Protein AF-A0A3B9XS01-F1 (afdb_monomer_lite)

pLDDT: mean 77.09, std 13.67, range [48.19, 97.19]

Sequence (60 aa):
MHDISDFNKDGLPTSASLIKATIIALLVGALVLLTAILPAEYGIDPTGLGSRMGLNGLSA

Foldseek 3Di:
DDDPVVPPPPPDQDPVSVVVVVVVVVVVVVVCCQCPVCCVPPVDRPVCVCVVVCVVVVPD

Secondary structure (DSSP, 8-state):
---GGGGGTSSSPPHHHHHHHHHHHHHHHHHHIIIIIHHHHH---TT-HHHHTTGGGG--

Radius of gyration: 21.41 Å; chains: 1; bounding box: 45×44×46 Å

Structure (mmCIF, N/CA/C/O backbone):
data_AF-A0A3B9XS01-F1
#
_entry.id   AF-A0A3B9XS01-F1
#
loop_
_atom_site.group_PDB
_atom_site.id
_atom_site.type_symbol
_atom_site.label_atom_id
_atom_site.label_alt_id
_atom_site.label_comp_id
_atom_site.label_asym_id
_atom_site.label_entity_id
_atom_site.l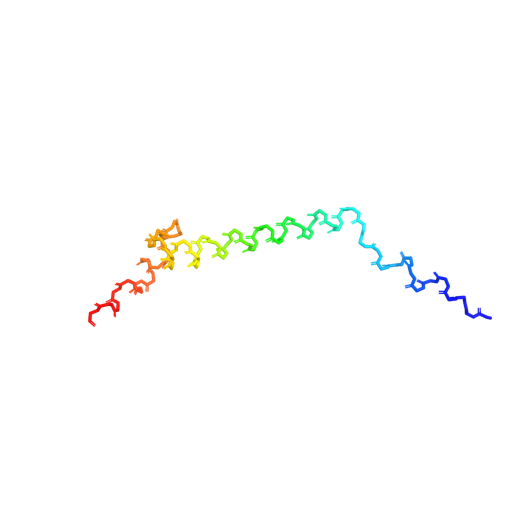abel_seq_id
_atom_site.pdbx_PDB_ins_code
_atom_site.Cartn_x
_atom_site.Cartn_y
_atom_site.Cartn_z
_atom_site.occupancy
_atom_site.B_iso_or_equiv
_atom_site.auth_seq_id
_atom_site.auth_comp_id
_atom_site.auth_asym_id
_atom_site.auth_atom_id
_atom_site.pdbx_PDB_model_num
ATOM 1 N N . MET A 1 1 ? 18.170 -31.037 -28.533 1.00 59.59 1 MET A N 1
ATOM 2 C CA . MET A 1 1 ? 18.229 -30.924 -27.062 1.00 59.59 1 MET A CA 1
ATOM 3 C C . MET A 1 1 ? 17.641 -29.577 -26.673 1.00 59.59 1 MET A C 1
ATOM 5 O O . MET A 1 1 ? 18.090 -28.591 -27.236 1.00 59.59 1 MET A O 1
ATOM 9 N N . HIS A 1 2 ? 16.645 -29.536 -25.784 1.00 62.44 2 HIS A N 1
ATOM 10 C CA . HIS A 1 2 ? 16.252 -28.297 -25.098 1.00 62.44 2 HIS A CA 1
ATOM 11 C C . HIS A 1 2 ? 17.194 -28.115 -23.903 1.00 62.44 2 HIS A C 1
ATOM 13 O O . HIS A 1 2 ? 17.364 -29.055 -23.126 1.00 62.44 2 HIS A O 1
ATOM 19 N N . ASP A 1 3 ? 17.834 -26.954 -23.807 1.00 67.75 3 ASP A N 1
ATOM 20 C CA . ASP A 1 3 ? 18.736 -26.601 -22.713 1.00 67.75 3 ASP A CA 1
ATOM 21 C C . ASP A 1 3 ? 17.910 -26.057 -21.534 1.00 67.75 3 ASP A C 1
ATOM 23 O O . ASP A 1 3 ? 17.049 -25.198 -21.701 1.00 67.75 3 ASP A O 1
ATOM 27 N N . ILE A 1 4 ? 18.135 -26.598 -20.339 1.00 66.56 4 ILE A N 1
ATOM 28 C CA . ILE A 1 4 ? 17.425 -26.232 -19.101 1.00 66.56 4 ILE A CA 1
ATOM 29 C C . ILE A 1 4 ? 17.945 -24.924 -18.476 1.00 66.56 4 ILE A C 1
ATOM 31 O O . ILE A 1 4 ? 17.444 -24.491 -17.439 1.00 66.56 4 ILE A O 1
ATOM 35 N N . SER A 1 5 ? 18.942 -24.289 -19.095 1.00 65.94 5 SER A N 1
ATOM 36 C CA . SER A 1 5 ? 19.567 -23.046 -18.629 1.00 65.94 5 SER A CA 1
ATOM 37 C C . SER A 1 5 ? 18.645 -21.817 -18.684 1.00 65.94 5 SER A C 1
ATOM 39 O O . SER A 1 5 ? 18.890 -20.843 -17.967 1.00 65.94 5 SER A O 1
ATOM 41 N N . ASP A 1 6 ? 17.574 -21.863 -19.484 1.00 60.41 6 ASP A N 1
ATOM 42 C CA . ASP A 1 6 ? 16.647 -20.737 -19.687 1.00 60.41 6 ASP A CA 1
ATOM 43 C C . ASP A 1 6 ? 15.656 -20.539 -18.527 1.00 60.41 6 ASP A C 1
ATOM 45 O O . ASP A 1 6 ? 15.157 -19.437 -18.311 1.00 60.41 6 ASP A O 1
ATOM 49 N N . PHE A 1 7 ? 15.435 -21.556 -17.685 1.00 63.03 7 PHE A N 1
ATOM 50 C CA . PHE A 1 7 ? 14.459 -21.487 -16.585 1.00 63.03 7 PHE A CA 1
ATOM 51 C C . PHE A 1 7 ? 14.802 -20.468 -15.483 1.00 63.03 7 PHE A C 1
ATOM 53 O O . PHE A 1 7 ? 13.938 -20.139 -14.672 1.00 63.03 7 PHE A O 1
ATOM 60 N N . ASN A 1 8 ? 16.041 -19.964 -15.426 1.00 65.62 8 ASN A N 1
ATOM 61 C CA . ASN A 1 8 ? 16.516 -19.126 -14.319 1.00 65.62 8 ASN A CA 1
ATOM 62 C C . ASN A 1 8 ? 16.959 -17.706 -14.724 1.00 65.62 8 ASN A C 1
ATOM 64 O O . ASN A 1 8 ? 17.237 -16.889 -13.846 1.00 65.62 8 ASN A O 1
ATOM 68 N N . LYS A 1 9 ? 17.056 -17.379 -16.021 1.00 58.50 9 LYS A N 1
ATOM 69 C CA . LYS A 1 9 ? 17.548 -16.055 -16.458 1.00 58.50 9 LYS A CA 1
ATOM 70 C C . LYS A 1 9 ? 16.439 -15.025 -16.681 1.00 58.50 9 LYS A C 1
ATOM 72 O O . LYS A 1 9 ? 16.706 -13.839 -16.512 1.00 58.50 9 LYS A O 1
ATOM 77 N N . ASP A 1 10 ? 15.210 -15.466 -16.938 1.00 59.31 10 ASP A N 1
ATOM 78 C CA . ASP A 1 10 ? 14.091 -14.571 -17.272 1.00 59.31 10 ASP A CA 1
ATOM 79 C C . ASP A 1 10 ? 13.260 -14.123 -16.056 1.00 59.31 10 ASP A C 1
ATOM 81 O O . ASP A 1 10 ? 12.436 -13.215 -16.157 1.00 59.31 10 ASP A O 1
ATOM 85 N N . GLY A 1 11 ? 13.469 -14.746 -14.891 1.00 60.53 11 GLY A N 1
ATOM 86 C CA . GLY A 1 11 ? 12.647 -14.530 -13.694 1.00 60.53 11 GLY A CA 1
ATOM 87 C C . GLY A 1 11 ? 13.230 -13.576 -12.651 1.00 60.53 11 GLY A C 1
ATOM 88 O O . GLY A 1 11 ? 12.553 -13.271 -11.669 1.00 60.53 11 GLY A O 1
ATOM 89 N N . LEU A 1 12 ? 14.477 -13.120 -12.813 1.00 70.69 12 LEU A N 1
ATOM 90 C CA . LEU A 1 12 ? 15.099 -12.241 -11.825 1.00 70.69 12 LEU A CA 1
ATOM 91 C C . LEU A 1 12 ? 14.607 -10.805 -12.040 1.00 70.69 12 LEU A C 1
ATOM 93 O O . LEU A 1 12 ? 14.872 -10.223 -13.097 1.00 70.69 12 LEU A O 1
ATOM 97 N N . PRO A 1 13 ? 13.905 -10.203 -11.061 1.00 69.12 13 PRO A N 1
ATOM 98 C CA . PRO A 1 13 ? 13.477 -8.823 -11.186 1.00 69.12 13 PRO A CA 1
ATOM 99 C C . PRO A 1 13 ? 14.717 -7.949 -11.353 1.00 69.12 13 PRO A C 1
ATOM 101 O O . PRO A 1 13 ? 15.638 -7.974 -10.536 1.00 69.12 13 PRO A O 1
ATOM 104 N N . THR A 1 14 ? 14.747 -7.168 -12.429 1.00 83.12 14 THR A N 1
ATOM 105 C CA . THR A 1 14 ? 15.803 -6.175 -12.625 1.00 83.12 14 THR A CA 1
ATOM 106 C C . THR A 1 14 ? 15.786 -5.187 -11.457 1.00 83.12 14 THR A C 1
ATOM 108 O O . THR A 1 14 ? 14.735 -4.945 -10.856 1.00 83.12 14 THR A O 1
ATOM 111 N N . SER A 1 15 ? 16.919 -4.555 -11.141 1.00 84.56 15 SER A N 1
ATOM 112 C CA . SER A 1 15 ? 16.983 -3.555 -10.062 1.00 84.56 15 SER A CA 1
ATOM 113 C C . SER A 1 15 ? 15.924 -2.452 -10.223 1.00 84.56 15 SER A C 1
ATOM 115 O O . SER A 1 15 ? 15.360 -1.977 -9.240 1.00 84.56 15 SER A O 1
ATOM 117 N N . ALA A 1 16 ? 15.582 -2.101 -11.468 1.00 84.06 16 ALA A N 1
ATOM 118 C CA . ALA A 1 16 ? 14.495 -1.178 -11.786 1.00 84.06 16 ALA A CA 1
ATOM 119 C C . ALA A 1 16 ? 13.107 -1.727 -11.400 1.00 84.06 16 ALA A C 1
ATOM 121 O O . ALA A 1 16 ? 12.286 -0.994 -10.847 1.00 84.06 16 ALA A O 1
ATOM 122 N N . SER A 1 17 ? 12.847 -3.015 -11.649 1.00 86.56 17 SER A N 1
ATOM 123 C CA . SER A 1 17 ? 11.612 -3.683 -11.222 1.00 86.56 17 SER A CA 1
ATOM 124 C C . SER A 1 17 ? 11.498 -3.741 -9.701 1.00 86.56 17 SER A C 1
ATOM 126 O O . SER A 1 17 ? 10.413 -3.520 -9.166 1.00 86.56 17 SER A O 1
ATOM 128 N N . LEU A 1 18 ? 12.609 -3.990 -9.002 1.00 88.81 18 LEU A N 1
ATOM 129 C CA . LEU A 1 18 ? 12.635 -4.017 -7.542 1.00 88.81 18 LEU A CA 1
ATOM 130 C C . LEU A 1 18 ? 12.289 -2.643 -6.955 1.00 88.81 18 LEU A C 1
ATOM 132 O O . LEU A 1 18 ? 11.400 -2.541 -6.117 1.00 88.81 18 LEU A O 1
ATOM 136 N N . ILE A 1 19 ? 12.919 -1.573 -7.449 1.00 93.88 19 ILE A N 1
ATOM 137 C CA . ILE A 1 19 ? 12.628 -0.200 -7.007 1.00 93.88 19 ILE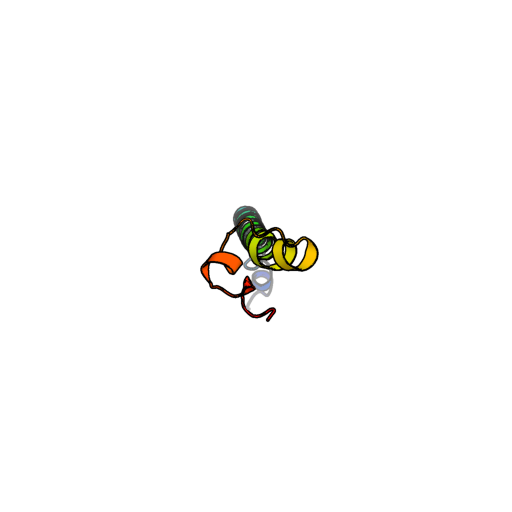 A CA 1
ATOM 138 C C . ILE A 1 19 ? 11.165 0.162 -7.282 1.00 93.88 19 ILE A C 1
ATOM 140 O O . ILE A 1 19 ? 10.486 0.703 -6.409 1.00 93.88 19 ILE A O 1
ATOM 144 N N . LYS A 1 20 ? 10.653 -0.172 -8.473 1.00 90.81 20 LYS A N 1
ATOM 145 C CA . LYS A 1 20 ? 9.255 0.084 -8.833 1.00 90.81 20 LYS A CA 1
ATOM 146 C C . LYS A 1 20 ? 8.291 -0.636 -7.886 1.00 90.81 20 LYS A C 1
ATOM 148 O O . LYS A 1 20 ? 7.341 -0.017 -7.414 1.00 90.81 20 LYS A O 1
ATOM 153 N N . ALA A 1 21 ? 8.545 -1.908 -7.585 1.00 92.81 21 ALA A N 1
ATOM 154 C CA . ALA A 1 21 ? 7.730 -2.682 -6.653 1.00 92.81 21 ALA A CA 1
ATOM 155 C C . ALA A 1 21 ? 7.766 -2.087 -5.236 1.00 92.81 21 ALA A C 1
ATOM 157 O O . ALA A 1 21 ? 6.715 -1.930 -4.620 1.00 92.81 21 ALA A O 1
ATOM 158 N N . THR A 1 22 ? 8.941 -1.676 -4.753 1.00 94.81 22 THR A N 1
ATOM 159 C CA . THR A 1 22 ? 9.098 -1.039 -3.437 1.00 94.81 22 THR A CA 1
ATOM 160 C C . THR A 1 22 ? 8.328 0.274 -3.336 1.00 94.81 22 THR A C 1
ATOM 162 O O . THR A 1 22 ? 7.648 0.501 -2.340 1.00 94.81 22 THR A O 1
ATOM 165 N N . ILE A 1 23 ? 8.380 1.127 -4.363 1.00 97.19 23 ILE A N 1
ATOM 166 C CA . ILE A 1 23 ? 7.629 2.392 -4.377 1.00 97.19 23 ILE A CA 1
ATOM 167 C C . ILE A 1 23 ? 6.124 2.121 -4.326 1.00 97.19 23 ILE A C 1
ATOM 169 O O . ILE A 1 23 ? 5.413 2.752 -3.550 1.00 97.19 23 ILE A O 1
ATOM 173 N N . ILE A 1 24 ? 5.634 1.161 -5.114 1.00 96.44 24 ILE A N 1
ATOM 174 C CA . ILE A 1 24 ? 4.212 0.796 -5.110 1.00 96.44 24 ILE A CA 1
ATOM 175 C C . ILE A 1 24 ? 3.801 0.256 -3.736 1.00 96.44 24 ILE A C 1
ATOM 177 O O . ILE A 1 24 ? 2.786 0.687 -3.194 1.00 96.44 24 ILE A O 1
ATOM 181 N N . ALA A 1 25 ? 4.597 -0.637 -3.147 1.00 95.94 25 ALA A N 1
ATOM 182 C CA . ALA A 1 25 ? 4.334 -1.175 -1.816 1.00 95.94 25 ALA A CA 1
ATOM 183 C C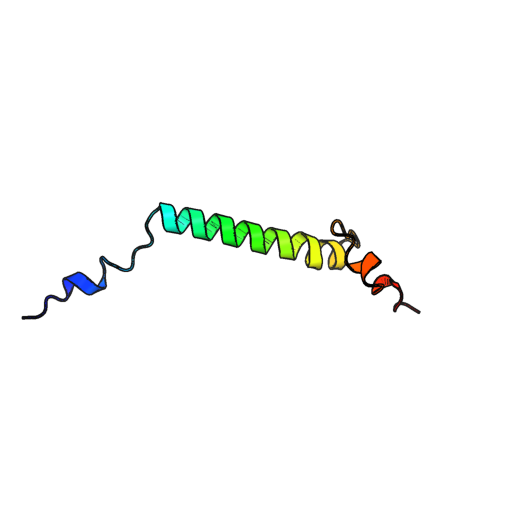 . ALA A 1 25 ? 4.304 -0.069 -0.749 1.00 95.94 25 ALA A C 1
ATOM 185 O O . ALA A 1 25 ? 3.405 -0.054 0.089 1.00 95.94 25 ALA A O 1
ATOM 186 N N . LEU A 1 26 ? 5.234 0.889 -0.816 1.00 97.12 26 LEU A N 1
ATOM 187 C CA . LEU A 1 26 ? 5.273 2.044 0.080 1.00 97.12 26 LEU A CA 1
ATOM 188 C C . LEU A 1 26 ? 4.003 2.895 -0.045 1.00 97.12 26 LEU A C 1
ATOM 190 O O . LEU A 1 26 ? 3.427 3.277 0.968 1.00 97.12 26 LEU A O 1
ATOM 194 N N . LEU A 1 27 ? 3.546 3.167 -1.271 1.00 97.06 27 LEU A N 1
ATOM 195 C CA . LEU A 1 27 ? 2.329 3.945 -1.516 1.00 97.06 27 LEU A CA 1
ATOM 196 C C . LEU A 1 27 ? 1.085 3.244 -0.966 1.00 97.06 27 LEU A C 1
ATOM 198 O O . LEU A 1 27 ? 0.269 3.880 -0.303 1.00 97.06 27 LEU A O 1
ATOM 202 N N . VAL A 1 28 ? 0.952 1.937 -1.201 1.00 96.88 28 VAL A N 1
ATOM 203 C CA . VAL A 1 28 ? -0.163 1.141 -0.668 1.00 96.88 28 VAL A CA 1
ATOM 204 C C . VAL A 1 28 ? -0.119 1.110 0.860 1.00 96.88 28 VAL A C 1
ATOM 206 O O . VAL A 1 28 ? -1.140 1.334 1.505 1.00 96.88 28 VAL A O 1
ATOM 209 N N . GLY A 1 29 ? 1.061 0.898 1.446 1.00 95.31 29 GLY A N 1
ATOM 210 C CA . GLY A 1 29 ? 1.250 0.923 2.895 1.00 95.31 29 GLY A CA 1
ATOM 211 C C . GLY A 1 29 ? 0.895 2.277 3.506 1.00 95.31 29 GLY A C 1
ATOM 212 O O . GLY A 1 29 ? 0.167 2.327 4.492 1.00 95.31 29 GLY A O 1
ATOM 213 N N . ALA A 1 30 ? 1.337 3.377 2.892 1.00 94.19 30 ALA A N 1
ATOM 214 C CA . ALA A 1 30 ? 0.992 4.728 3.325 1.00 94.19 30 ALA A CA 1
ATOM 215 C C . ALA A 1 30 ? -0.519 4.987 3.239 1.00 94.19 30 ALA A C 1
ATOM 217 O O . ALA A 1 30 ? -1.08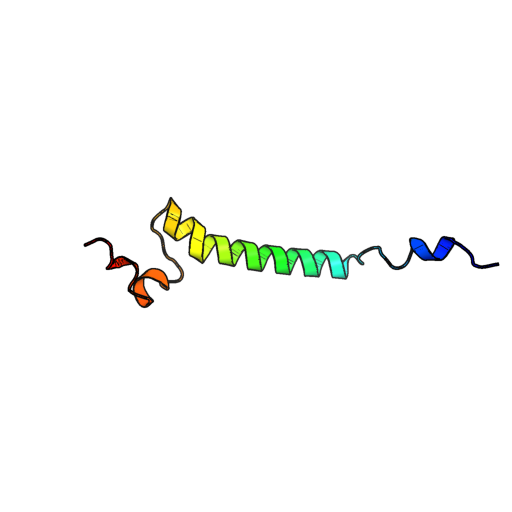7 5.583 4.149 1.00 94.19 30 ALA A O 1
ATOM 218 N N . LEU A 1 31 ? -1.182 4.504 2.185 1.00 92.62 31 LEU A N 1
ATOM 219 C CA . LEU A 1 31 ? -2.630 4.625 2.041 1.00 92.62 31 LEU A CA 1
ATOM 220 C C . LEU A 1 31 ? -3.356 3.918 3.193 1.00 92.62 31 LEU A C 1
ATOM 222 O O . LEU A 1 31 ? -4.134 4.554 3.895 1.00 92.62 31 LEU A O 1
ATOM 226 N N . VAL A 1 32 ? -3.036 2.644 3.442 1.00 91.69 32 VAL A N 1
ATOM 227 C CA . VAL A 1 32 ? -3.630 1.854 4.536 1.00 91.69 32 VAL A CA 1
ATOM 228 C C . VAL A 1 32 ? -3.346 2.482 5.901 1.00 91.69 32 VAL A C 1
ATOM 230 O O . VAL A 1 32 ? -4.240 2.568 6.743 1.00 91.69 32 VAL A O 1
ATOM 233 N N . LEU A 1 33 ? -2.119 2.958 6.115 1.00 89.44 33 LEU A N 1
ATOM 234 C CA . LEU A 1 33 ? -1.718 3.630 7.345 1.00 89.44 33 LEU A CA 1
ATOM 235 C C . LEU A 1 33 ? -2.602 4.851 7.619 1.00 89.44 33 LEU A C 1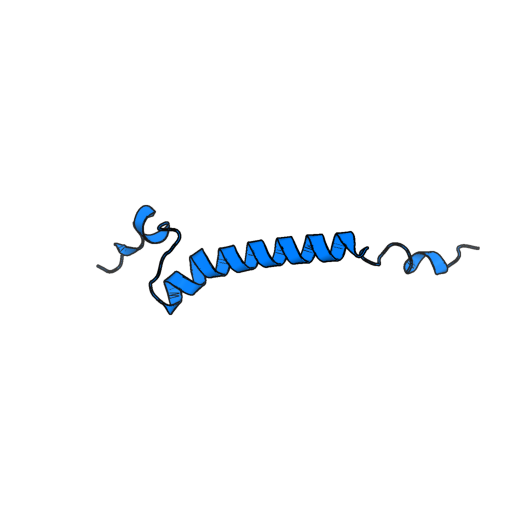
ATOM 237 O O . LEU A 1 33 ? -3.156 4.974 8.707 1.00 89.44 33 LEU A O 1
ATOM 241 N N . LEU A 1 34 ? -2.780 5.723 6.627 1.00 87.38 34 LEU A N 1
ATOM 242 C CA . LEU A 1 34 ? -3.518 6.975 6.786 1.00 87.38 34 LEU A CA 1
ATOM 243 C C . LEU A 1 34 ? -5.042 6.787 6.829 1.00 87.38 34 LEU A C 1
ATOM 245 O O . LEU A 1 34 ? -5.711 7.562 7.505 1.00 87.38 34 LEU A O 1
ATOM 249 N N . THR A 1 35 ? -5.598 5.796 6.122 1.00 84.19 35 THR A N 1
ATOM 250 C CA . THR A 1 35 ? -7.059 5.608 6.019 1.00 84.19 35 THR A CA 1
ATOM 251 C C . THR A 1 35 ? -7.636 4.610 7.014 1.00 84.19 35 THR A C 1
ATOM 253 O O . THR A 1 35 ? -8.831 4.667 7.282 1.00 84.19 35 THR A O 1
ATOM 256 N N . ALA A 1 36 ? -6.841 3.658 7.508 1.00 85.00 36 ALA A N 1
ATOM 257 C CA . ALA A 1 36 ? -7.322 2.598 8.393 1.00 85.00 36 ALA A CA 1
ATOM 258 C C . ALA A 1 36 ? -6.632 2.638 9.756 1.00 85.00 36 ALA A C 1
ATOM 260 O O . ALA A 1 36 ? -7.313 2.725 10.771 1.00 85.00 36 ALA A O 1
ATOM 261 N N . ILE A 1 37 ? -5.296 2.626 9.788 1.00 87.31 37 ILE A N 1
ATOM 262 C CA . ILE A 1 37 ? -4.542 2.477 11.044 1.00 87.31 37 ILE A CA 1
ATOM 263 C C . ILE A 1 37 ? -4.633 3.748 11.898 1.00 87.31 37 ILE A C 1
ATOM 265 O O . ILE A 1 37 ? -5.017 3.672 13.061 1.00 87.31 37 ILE A O 1
ATOM 269 N N . LEU A 1 38 ? -4.337 4.924 11.330 1.00 84.94 38 LEU A N 1
ATOM 270 C CA . LEU A 1 38 ? -4.406 6.192 12.069 1.00 84.94 38 LEU A CA 1
ATOM 271 C C . LEU A 1 38 ? -5.817 6.488 12.620 1.00 84.94 38 LEU A C 1
ATOM 273 O O . LEU A 1 38 ? -5.921 6.823 13.803 1.00 84.94 38 LEU A O 1
ATOM 277 N N . PRO A 1 39 ? -6.902 6.319 11.838 1.00 81.75 39 PRO A N 1
ATOM 278 C CA . PRO A 1 39 ? -8.258 6.481 12.354 1.00 81.75 39 PRO A CA 1
ATOM 279 C C . PRO A 1 39 ? -8.634 5.438 13.412 1.00 81.75 39 PRO A C 1
ATOM 281 O O . PRO A 1 39 ? -9.253 5.799 14.409 1.00 81.75 39 PRO A O 1
ATOM 284 N N . ALA A 1 40 ? -8.263 4.166 13.220 1.00 81.31 40 ALA A N 1
ATOM 285 C CA . ALA A 1 40 ? -8.668 3.083 14.117 1.00 81.31 40 ALA A CA 1
ATOM 286 C C . ALA A 1 40 ? -7.920 3.092 15.455 1.00 81.31 40 ALA A C 1
ATOM 288 O O . ALA A 1 40 ? -8.531 2.838 16.490 1.00 81.31 40 ALA A O 1
ATOM 289 N N . GLU A 1 41 ? -6.615 3.374 15.447 1.00 80.00 41 GLU A N 1
ATOM 290 C CA . GLU A 1 41 ? -5.796 3.327 16.664 1.00 80.00 41 GLU A CA 1
ATOM 291 C C . GLU A 1 41 ? -5.694 4.680 17.368 1.00 80.00 41 GLU A C 1
ATOM 293 O O . GLU A 1 41 ? -5.651 4.732 18.596 1.00 80.00 41 GLU A O 1
ATOM 298 N N . TYR A 1 42 ? -5.675 5.781 16.611 1.00 81.62 42 TYR A N 1
ATOM 299 C CA . TYR A 1 42 ? -5.421 7.114 17.162 1.00 81.62 42 TYR A CA 1
ATOM 300 C C . TYR A 1 42 ? -6.608 8.074 17.028 1.00 81.62 42 TYR A C 1
ATOM 302 O O . TYR A 1 42 ? -6.544 9.183 17.554 1.00 81.62 42 TYR A O 1
ATOM 310 N N . GLY A 1 43 ? -7.686 7.699 16.326 1.00 76.62 43 GLY A N 1
ATOM 311 C CA . GLY A 1 43 ? -8.812 8.601 16.045 1.00 76.62 43 GLY A CA 1
ATOM 312 C C . GLY A 1 43 ? -8.433 9.798 15.163 1.00 76.62 43 GLY A C 1
ATOM 313 O O . GLY A 1 43 ? -9.213 10.739 15.015 1.00 76.62 43 GLY A O 1
ATOM 314 N N . ILE A 1 44 ? -7.229 9.784 14.585 1.00 75.50 44 ILE A N 1
ATOM 315 C CA . ILE A 1 44 ? -6.722 10.834 13.708 1.00 75.50 44 ILE A CA 1
ATOM 316 C C . ILE A 1 44 ? -7.063 10.406 12.286 1.00 75.50 44 ILE A C 1
ATOM 318 O O . ILE A 1 44 ? -6.480 9.462 11.768 1.00 75.50 44 ILE A O 1
ATOM 322 N N . ASP A 1 45 ? -8.003 11.096 11.644 1.00 78.25 45 ASP A N 1
ATOM 323 C CA . ASP A 1 45 ? -8.311 10.898 10.225 1.00 78.25 45 ASP A CA 1
ATOM 324 C C . ASP A 1 45 ? -7.697 12.026 9.381 1.00 78.25 45 ASP A C 1
ATOM 326 O O . ASP A 1 45 ? -8.362 13.032 9.114 1.00 78.25 45 ASP A O 1
ATOM 330 N N . PRO A 1 46 ? -6.430 11.890 8.936 1.00 72.25 46 PRO A N 1
ATOM 331 C CA . PRO A 1 46 ? -5.781 12.897 8.099 1.00 72.25 46 PRO A CA 1
ATOM 332 C C . PRO A 1 46 ? -6.404 12.979 6.700 1.00 72.25 46 PRO A C 1
ATOM 334 O O . PRO A 1 46 ? -6.221 13.976 6.003 1.00 72.25 46 PRO A O 1
ATOM 337 N N . THR A 1 47 ? -7.144 11.950 6.275 1.00 78.81 47 THR A N 1
ATOM 338 C CA . THR A 1 47 ? -7.837 11.940 4.983 1.00 78.81 47 THR A CA 1
ATOM 339 C C . THR A 1 47 ? -9.194 12.643 5.044 1.00 78.81 47 THR A C 1
ATOM 341 O O . THR A 1 47 ? -9.732 13.045 4.011 1.00 78.81 47 THR A O 1
ATOM 344 N N . GLY A 1 48 ? -9.747 12.821 6.250 1.00 71.31 48 GLY A N 1
ATOM 345 C CA . GLY A 1 48 ? -11.066 13.402 6.500 1.00 71.31 48 GLY A CA 1
ATOM 346 C C . GLY A 1 48 ? -12.213 12.606 5.872 1.00 71.31 48 GLY A C 1
ATOM 347 O O . GLY A 1 48 ? -13.343 13.095 5.817 1.00 71.31 48 GLY A O 1
ATOM 348 N N . LEU A 1 49 ? -11.927 11.412 5.350 1.00 71.19 49 LEU A N 1
ATOM 349 C CA . LEU A 1 49 ? -12.863 10.563 4.633 1.00 71.19 49 LEU A CA 1
ATOM 350 C C . LEU A 1 49 ? -13.902 9.961 5.581 1.00 71.19 49 LEU A C 1
ATOM 352 O O . LEU A 1 49 ? -15.068 9.898 5.206 1.00 71.19 49 LEU A O 1
ATOM 356 N N . GLY A 1 50 ? -13.538 9.604 6.813 1.00 69.00 50 GLY A N 1
ATOM 357 C CA . GLY A 1 50 ? -14.478 9.103 7.820 1.00 69.00 50 GLY A CA 1
ATOM 358 C C . GLY A 1 50 ? -15.499 10.164 8.241 1.00 69.00 50 GLY A C 1
ATOM 359 O O . GLY A 1 50 ? -16.696 9.882 8.322 1.00 69.00 50 GLY A O 1
ATOM 360 N N . SER A 1 51 ? -15.044 11.413 8.402 1.00 67.25 51 SER A N 1
ATOM 361 C CA . SER A 1 51 ? -15.919 12.568 8.659 1.00 67.25 51 SER A C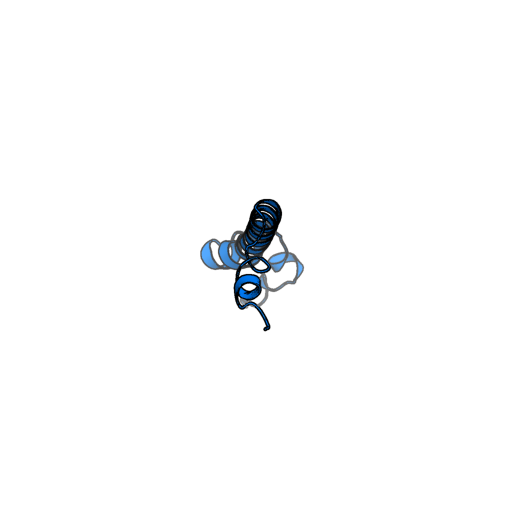A 1
ATOM 362 C C . SER A 1 51 ? -16.788 12.919 7.447 1.00 67.25 51 SER A C 1
ATOM 364 O O . SER A 1 51 ? -17.985 13.154 7.590 1.00 67.25 51 SER A O 1
ATOM 366 N N . ARG A 1 52 ? -16.216 12.915 6.234 1.00 67.75 52 ARG A N 1
ATOM 367 C CA . ARG A 1 52 ? -16.953 13.209 4.989 1.00 67.75 52 ARG A CA 1
ATOM 368 C C . ARG A 1 52 ? -17.972 12.134 4.622 1.00 67.75 52 ARG A C 1
ATOM 370 O O . ARG A 1 52 ? -19.000 12.464 4.045 1.00 67.75 52 ARG A O 1
ATOM 377 N N . MET A 1 53 ? -17.700 10.873 4.950 1.00 68.62 53 MET A N 1
ATOM 378 C CA . MET A 1 53 ? -18.623 9.756 4.735 1.00 68.62 53 MET A CA 1
ATOM 379 C C . MET A 1 53 ? -19.674 9.620 5.848 1.00 68.62 53 MET A C 1
ATOM 381 O O . MET A 1 53 ? -20.529 8.745 5.760 1.00 68.62 53 MET A O 1
ATOM 385 N N . GLY A 1 54 ? -19.642 10.468 6.886 1.00 64.62 54 GLY A N 1
ATOM 386 C CA . GLY A 1 54 ? -20.641 10.468 7.962 1.00 64.62 54 GLY A CA 1
ATOM 387 C C . GLY A 1 54 ? -20.575 9.255 8.900 1.00 64.62 54 GLY A C 1
ATOM 388 O O . GLY A 1 54 ? -21.476 9.068 9.714 1.00 64.62 54 GLY A O 1
ATOM 389 N N . LEU A 1 55 ? -19.511 8.446 8.827 1.00 63.00 55 LEU A N 1
ATOM 390 C CA . LEU A 1 55 ? -19.353 7.216 9.616 1.00 63.00 55 LEU A CA 1
ATOM 391 C C . LEU A 1 55 ? -19.071 7.492 11.102 1.00 63.00 55 LEU A C 1
ATOM 393 O O . LEU A 1 55 ? -19.363 6.648 11.943 1.00 63.00 55 LEU A O 1
ATOM 397 N N . ASN A 1 56 ? -18.602 8.698 11.442 1.00 58.97 56 ASN A N 1
ATOM 398 C CA . ASN A 1 56 ? -18.498 9.164 12.832 1.00 58.97 56 ASN A CA 1
ATOM 399 C C . ASN A 1 56 ? -19.865 9.345 13.524 1.00 58.97 56 ASN A C 1
ATOM 401 O O . ASN A 1 56 ? -19.916 9.461 14.745 1.00 58.97 56 ASN A O 1
ATOM 405 N N . GLY A 1 57 ? -20.968 9.406 12.767 1.00 56.31 57 GLY A N 1
ATOM 406 C CA . GLY A 1 57 ? -22.311 9.660 13.297 1.00 56.31 57 GLY A CA 1
ATOM 407 C C . GLY A 1 57 ? -23.080 8.417 13.748 1.00 56.31 57 GLY A C 1
ATOM 408 O O . GLY A 1 57 ? -24.135 8.564 14.354 1.00 56.31 57 GLY A O 1
ATOM 409 N N . LEU A 1 58 ? -22.580 7.203 13.483 1.00 59.28 58 LEU A N 1
ATOM 410 C CA . LEU A 1 58 ? -23.256 5.956 13.873 1.00 59.28 58 LEU A CA 1
ATOM 411 C C . LEU A 1 58 ? -22.976 5.536 15.327 1.00 59.28 58 LEU A C 1
ATOM 413 O O . LEU A 1 58 ? -23.359 4.448 15.737 1.00 59.28 58 LEU A O 1
ATOM 417 N N . SER A 1 59 ? -22.301 6.387 16.103 1.00 52.09 59 SER A N 1
ATOM 418 C CA . SER A 1 59 ? -22.036 6.154 17.526 1.00 52.09 59 SER A CA 1
ATOM 419 C C . SER A 1 59 ? -23.182 6.626 18.440 1.00 52.09 59 SER A C 1
ATOM 421 O O . SER A 1 59 ? -22.928 6.919 19.609 1.00 52.09 59 SER A O 1
ATOM 423 N N . ALA A 1 60 ? -24.404 6.743 17.905 1.00 48.19 60 ALA A N 1
ATOM 424 C CA . ALA A 1 60 ? -25.622 7.074 18.649 1.00 48.19 60 ALA A CA 1
ATOM 425 C C . ALA A 1 60 ? -26.383 5.810 19.068 1.00 48.19 60 ALA A C 1
ATOM 427 O O . ALA A 1 60 ? -26.565 4.924 18.202 1.00 48.19 60 ALA A O 1
#